Protein AF-A0A7X6Q9N6-F1 (afdb_monomer)

Nearest PDB structures (foldseek):
  6rnz-assembly2_B  TM=9.357E-01  e=4.280E-03  Deinococcus deserti
  3f52-assembly1_A  TM=8.797E-01  e=8.761E-03  Corynebacterium glutamicum
  4i6u-assembly1_A  TM=9.023E-01  e=1.690E-02  Enterobacter sp. RFL1396
  3g5g-assembly5_I  TM=8.978E-01  e=2.021E-02  Enterobacter sp. RFL1396
  3g5g-assembly5_J  TM=8.974E-01  e=2.566E-02  Enterobacter sp. RFL1396

Foldseek 3Di:
DALLCVLVVLCVVVVPDLVVLCVQLVHDSVVSVCRNVVVDDDDPVSVVSSCVVSVDDPVRSVVVVVVPDPPD

Secondary structure (DSSP, 8-state):
--HHHHHHHHHHHTT--HHHHHHHHT--HHHHHHHHTTSSPPPHHHHHHHHGGGT--HHHHHHHHHHTS---

Solvent-accessible surface area (backbone atoms only — not comparable to full-atom values): 4249 Å² total; per-residue (Å²): 122,55,73,25,48,54,54,52,49,51,33,58,76,67,69,50,53,70,72,58,51,26,61,68,40,72,44,54,68,67,60,53,50,33,28,40,71,65,78,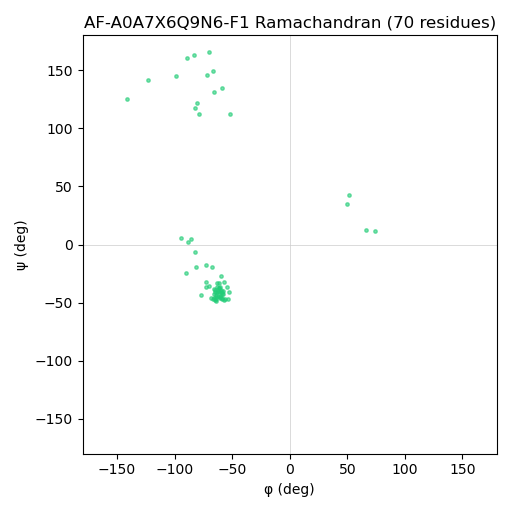38,86,74,51,74,70,53,46,50,38,63,30,50,77,69,76,46,54,73,67,59,53,49,50,58,56,54,74,57,49,75,89,126

pLDDT: mean 91.32, std 9.97, range [52.38, 97.94]

Sequence (72 aa):
MSIGGILWQLLKTQNYPISQYCRDTGLSRSQIYKIFKGEHSPTLETIGKLITPLNMTISELIILLEEQKPVS

Structure (mmCIF, N/CA/C/O backbone):
data_AF-A0A7X6Q9N6-F1
#
_entry.id   AF-A0A7X6Q9N6-F1
#
loop_
_atom_site.group_PDB
_atom_site.id
_atom_site.type_symbol
_atom_site.label_atom_id
_atom_site.label_alt_id
_atom_site.label_comp_id
_atom_site.label_asym_id
_atom_site.label_entity_id
_atom_site.label_seq_id
_atom_site.pdbx_PDB_ins_code
_atom_site.Cartn_x
_atom_site.Cartn_y
_atom_site.Cartn_z
_atom_site.occupancy
_atom_site.B_iso_or_equiv
_atom_site.auth_seq_id
_atom_site.auth_comp_id
_atom_site.auth_asym_id
_atom_site.auth_atom_id
_atom_site.pdbx_PDB_model_num
ATOM 1 N N . MET A 1 1 ? 0.513 14.774 -1.025 1.00 67.56 1 MET A N 1
ATOM 2 C CA . MET A 1 1 ? 0.895 13.399 -0.612 1.00 67.56 1 MET A CA 1
ATOM 3 C C . MET A 1 1 ? 1.013 12.523 -1.861 1.00 67.56 1 MET A C 1
ATOM 5 O O . MET A 1 1 ? 0.327 12.825 -2.826 1.00 67.56 1 MET A O 1
ATOM 9 N N . SER A 1 2 ? 1.884 11.506 -1.907 1.00 85.94 2 SER A N 1
ATOM 10 C CA . SER A 1 2 ? 1.956 10.580 -3.058 1.00 85.94 2 SER A CA 1
ATOM 11 C C . SER A 1 2 ? 0.898 9.474 -2.951 1.00 85.94 2 SER A C 1
ATOM 13 O O . SER A 1 2 ? 0.408 9.198 -1.854 1.00 85.94 2 SER A O 1
ATOM 15 N N . ILE A 1 3 ? 0.604 8.785 -4.062 1.00 88.88 3 ILE A N 1
ATOM 16 C CA . ILE A 1 3 ? -0.284 7.604 -4.078 1.00 88.88 3 ILE A CA 1
ATOM 17 C C . ILE A 1 3 ? 0.168 6.558 -3.050 1.00 88.88 3 ILE A C 1
ATOM 19 O O . ILE A 1 3 ? -0.637 6.006 -2.307 1.00 88.88 3 ILE A O 1
ATOM 23 N N . GLY A 1 4 ? 1.484 6.354 -2.947 1.00 92.06 4 GLY A N 1
ATOM 24 C CA . GLY A 1 4 ? 2.087 5.429 -2.000 1.00 92.06 4 GLY A CA 1
ATOM 25 C C . GLY A 1 4 ? 1.842 5.817 -0.542 1.00 92.06 4 GLY A C 1
ATOM 26 O O . GLY A 1 4 ? 1.599 4.945 0.289 1.00 92.06 4 GLY A O 1
ATOM 27 N N . GLY A 1 5 ? 1.845 7.118 -0.239 1.00 91.56 5 GLY A N 1
ATOM 28 C CA . GLY A 1 5 ? 1.535 7.633 1.093 1.00 91.56 5 GLY A CA 1
ATOM 29 C C . GLY A 1 5 ? 0.083 7.387 1.506 1.00 91.56 5 GLY A C 1
ATOM 30 O O . GLY A 1 5 ? -0.155 6.955 2.632 1.00 91.56 5 GLY A O 1
ATOM 31 N N . ILE A 1 6 ? -0.867 7.594 0.588 1.00 92.25 6 ILE A N 1
ATOM 32 C CA . ILE A 1 6 ? -2.295 7.338 0.836 1.00 92.25 6 ILE A CA 1
ATOM 33 C C . ILE A 1 6 ? -2.536 5.849 1.082 1.00 92.25 6 ILE A C 1
ATOM 35 O O . ILE A 1 6 ? -3.135 5.479 2.090 1.00 92.25 6 ILE A O 1
ATOM 39 N N . LEU A 1 7 ? -2.005 4.980 0.216 1.00 94.19 7 LEU A N 1
ATOM 40 C CA . LEU A 1 7 ? -2.134 3.529 0.376 1.00 94.19 7 LEU A CA 1
ATOM 41 C C . LEU A 1 7 ? -1.557 3.054 1.714 1.00 94.19 7 LEU A C 1
ATOM 43 O O . LEU A 1 7 ? -2.172 2.254 2.415 1.00 94.19 7 LEU A O 1
ATOM 47 N N . TRP A 1 8 ? -0.401 3.587 2.112 1.00 94.00 8 TRP A N 1
A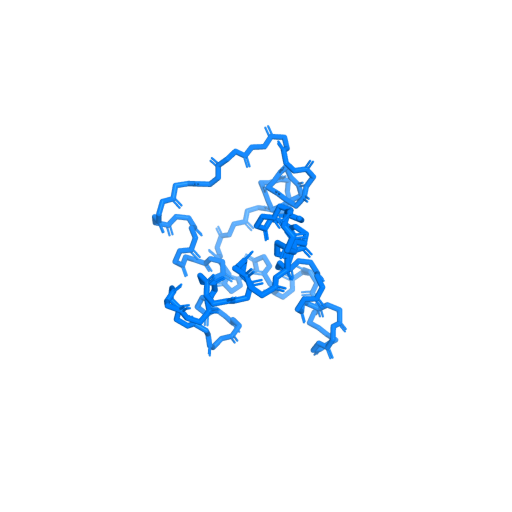TOM 48 C CA . TRP A 1 8 ? 0.198 3.267 3.403 1.00 94.00 8 TRP A CA 1
ATOM 49 C C . TRP A 1 8 ? -0.671 3.699 4.590 1.00 94.00 8 TRP A C 1
ATOM 51 O O . TRP A 1 8 ? -0.794 2.953 5.564 1.00 94.00 8 TRP A O 1
ATOM 61 N N . GLN A 1 9 ? -1.288 4.881 4.521 1.00 92.44 9 GLN A N 1
ATOM 62 C CA . GLN A 1 9 ? -2.225 5.330 5.550 1.00 92.44 9 GLN A CA 1
ATOM 63 C C . GLN A 1 9 ? -3.462 4.435 5.624 1.00 92.44 9 GLN A C 1
ATOM 65 O O . GLN A 1 9 ? -3.841 4.044 6.724 1.00 92.44 9 GLN A O 1
ATOM 70 N N . LEU A 1 10 ? -4.037 4.045 4.484 1.00 93.62 10 LEU A N 1
ATOM 71 C CA . LEU A 1 10 ? -5.188 3.138 4.439 1.00 93.62 10 LEU A CA 1
ATOM 72 C C . LEU A 1 10 ? -4.878 1.795 5.108 1.00 93.62 10 LEU A C 1
ATOM 74 O O . LEU A 1 10 ? -5.650 1.344 5.954 1.00 93.62 10 LEU A O 1
ATOM 78 N N . LEU A 1 11 ? -3.716 1.200 4.812 1.00 95.44 11 LEU A N 1
ATOM 79 C CA . LEU A 1 11 ? -3.291 -0.044 5.461 1.00 95.44 11 LEU A CA 1
ATOM 80 C C . LEU A 1 11 ? -3.200 0.105 6.982 1.00 95.44 11 LEU A C 1
ATOM 82 O O . LEU A 1 11 ? -3.640 -0.780 7.713 1.00 95.44 11 LEU A O 1
ATOM 86 N N . LYS A 1 12 ? -2.653 1.224 7.471 1.00 94.81 12 LYS A N 1
ATOM 87 C CA . LYS A 1 12 ? -2.570 1.487 8.912 1.00 94.81 12 LYS A CA 1
ATOM 88 C C . LYS A 1 12 ? -3.946 1.644 9.548 1.00 94.81 12 LYS A C 1
ATOM 90 O O . LYS A 1 12 ? -4.199 1.022 10.572 1.00 94.81 12 LYS A O 1
ATOM 95 N N . THR A 1 13 ? -4.826 2.439 8.945 1.00 93.88 13 THR A N 1
ATOM 96 C CA . THR A 1 13 ? -6.169 2.704 9.481 1.00 93.88 13 THR A CA 1
ATOM 97 C C . THR A 1 13 ? -7.019 1.435 9.545 1.00 93.88 13 THR A C 1
ATOM 99 O O . THR A 1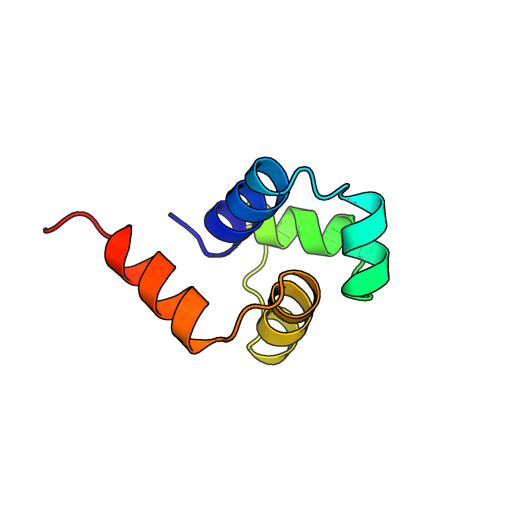 13 ? -7.801 1.268 10.475 1.00 93.88 13 THR A O 1
ATOM 102 N N . GLN A 1 14 ? -6.832 0.508 8.603 1.00 93.81 14 GLN A N 1
ATOM 103 C CA . GLN A 1 14 ? -7.542 -0.773 8.570 1.00 93.81 14 GLN A CA 1
ATOM 104 C C . GLN A 1 14 ? -6.837 -1.892 9.362 1.00 93.81 14 GLN A C 1
ATOM 106 O O . GLN A 1 14 ? -7.305 -3.028 9.350 1.00 93.81 14 GLN A O 1
ATOM 111 N N . ASN A 1 15 ? -5.708 -1.612 10.031 1.00 95.19 15 ASN A N 1
ATOM 112 C CA . ASN A 1 15 ? -4.833 -2.629 10.636 1.00 95.19 15 ASN A CA 1
ATOM 113 C C . ASN A 1 15 ? -4.472 -3.773 9.666 1.00 95.19 15 ASN A C 1
ATOM 115 O O . ASN A 1 15 ? -4.325 -4.926 10.071 1.00 95.19 15 ASN A O 1
ATO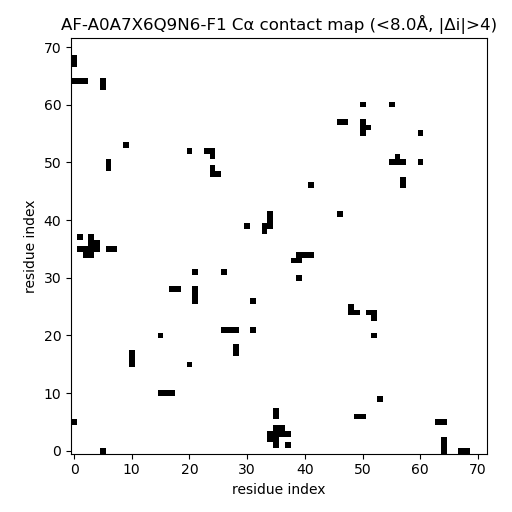M 119 N N . TYR A 1 16 ? -4.317 -3.455 8.380 1.00 96.81 16 TYR A N 1
ATOM 120 C CA . TYR A 1 16 ? -4.082 -4.423 7.317 1.00 96.81 16 TYR A CA 1
ATOM 121 C C . TYR A 1 16 ? -2.604 -4.859 7.316 1.00 96.81 16 TYR A C 1
ATOM 123 O O . TYR A 1 16 ? -1.718 -4.062 6.982 1.00 96.81 16 TYR A O 1
ATOM 131 N N . PRO A 1 17 ? -2.278 -6.125 7.648 1.00 96.69 17 PRO A N 1
ATOM 132 C CA . PRO A 1 17 ? -0.891 -6.571 7.711 1.00 96.69 17 PRO A CA 1
ATOM 133 C C . PRO A 1 17 ? -0.224 -6.554 6.332 1.00 96.69 17 PRO A C 1
ATOM 135 O O . PRO A 1 17 ? -0.727 -7.147 5.379 1.00 96.69 17 PRO A O 1
ATOM 138 N N . ILE A 1 18 ? 0.976 -5.971 6.232 1.00 95.94 18 ILE A N 1
ATOM 139 C CA . ILE A 1 18 ? 1.704 -5.863 4.955 1.00 95.94 18 ILE A CA 1
ATOM 140 C C . ILE A 1 18 ? 1.959 -7.227 4.294 1.00 95.94 18 ILE A C 1
ATOM 142 O O . ILE A 1 18 ? 1.993 -7.330 3.074 1.00 95.94 18 ILE A O 1
ATOM 146 N N . SER A 1 19 ? 2.148 -8.289 5.084 1.00 96.88 19 SER A N 1
ATOM 147 C CA . SER A 1 19 ? 2.302 -9.662 4.583 1.00 96.88 19 SER A CA 1
ATOM 148 C C . SER A 1 19 ? 1.039 -10.182 3.902 1.00 96.88 19 SER A C 1
ATOM 150 O O . SER A 1 19 ? 1.152 -10.838 2.872 1.00 96.88 19 SER A O 1
ATOM 152 N N . GLN A 1 20 ? -0.135 -9.885 4.464 1.00 97.88 20 GLN A N 1
ATOM 153 C CA . GLN A 1 20 ? -1.426 -10.222 3.871 1.00 97.88 20 GLN A CA 1
ATOM 154 C C . GLN A 1 20 ? -1.643 -9.391 2.606 1.00 97.88 20 GLN A C 1
ATOM 156 O O . GLN A 1 20 ? -1.882 -9.952 1.548 1.00 97.88 20 GLN A O 1
ATOM 161 N N . TYR A 1 21 ? -1.373 -8.087 2.667 1.00 97.62 21 TYR A N 1
ATOM 162 C CA . TYR A 1 21 ? -1.509 -7.201 1.514 1.00 97.62 21 TYR A CA 1
ATOM 163 C C . TYR A 1 21 ? -0.623 -7.614 0.324 1.00 97.62 21 TYR A C 1
ATOM 165 O O . TYR A 1 21 ? -1.062 -7.597 -0.821 1.00 97.62 21 TYR A O 1
ATOM 173 N N . CYS A 1 22 ? 0.613 -8.069 0.569 1.00 97.69 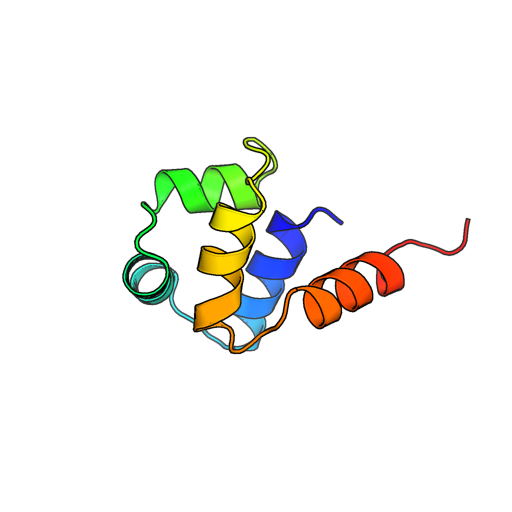22 CYS A N 1
ATOM 174 C CA . CYS A 1 22 ? 1.460 -8.631 -0.493 1.00 97.69 22 CYS A CA 1
ATOM 175 C C . CYS A 1 22 ? 0.811 -9.852 -1.168 1.00 97.69 22 CYS A C 1
ATOM 177 O O . CYS A 1 22 ? 0.890 -9.990 -2.385 1.00 97.69 22 CYS A O 1
ATOM 179 N N . ARG A 1 23 ? 0.171 -10.739 -0.390 1.00 97.94 23 ARG A N 1
ATOM 180 C CA . ARG A 1 23 ? -0.525 -11.915 -0.935 1.00 97.94 23 ARG A CA 1
ATOM 181 C C . ARG A 1 23 ? -1.721 -11.503 -1.783 1.00 97.94 23 ARG A C 1
ATOM 183 O O . ARG A 1 23 ? -1.852 -11.991 -2.897 1.00 97.94 23 ARG A O 1
ATOM 190 N N . ASP A 1 24 ? -2.528 -10.574 -1.283 1.00 97.81 24 ASP A N 1
ATOM 191 C CA . ASP A 1 24 ? -3.780 -10.182 -1.938 1.00 97.81 24 ASP A CA 1
ATOM 192 C C . ASP A 1 24 ? -3.549 -9.354 -3.206 1.00 97.81 24 ASP A C 1
ATOM 194 O O . ASP A 1 24 ? -4.300 -9.458 -4.169 1.00 97.81 24 ASP A O 1
ATOM 198 N N . THR A 1 25 ? -2.476 -8.561 -3.238 1.00 97.25 25 THR A N 1
ATOM 199 C CA . THR A 1 25 ? -2.073 -7.792 -4.429 1.00 97.25 25 THR A CA 1
ATOM 200 C C . THR A 1 25 ? -1.299 -8.633 -5.452 1.00 97.25 25 THR A C 1
ATOM 202 O O . THR A 1 25 ? -1.147 -8.217 -6.603 1.00 97.25 25 THR A O 1
ATOM 205 N N . GLY A 1 26 ? -0.738 -9.776 -5.037 1.00 97.56 26 GLY A N 1
ATOM 206 C CA . GLY A 1 26 ? 0.221 -10.553 -5.827 1.00 97.56 26 GLY A CA 1
ATOM 207 C C . GLY A 1 26 ? 1.563 -9.842 -6.059 1.00 97.56 26 GLY A C 1
ATOM 208 O O . GLY A 1 26 ? 2.347 -10.272 -6.906 1.00 97.56 26 GLY A O 1
ATOM 209 N N . LEU A 1 27 ? 1.841 -8.748 -5.341 1.00 96.94 27 LEU A N 1
ATOM 210 C CA . LEU A 1 27 ? 3.069 -7.967 -5.478 1.00 96.94 27 LEU A CA 1
ATOM 211 C C . LEU A 1 27 ? 4.083 -8.334 -4.394 1.00 96.94 27 LEU A C 1
ATOM 213 O O . LEU A 1 27 ? 3.751 -8.576 -3.231 1.00 96.94 27 LEU A O 1
ATOM 217 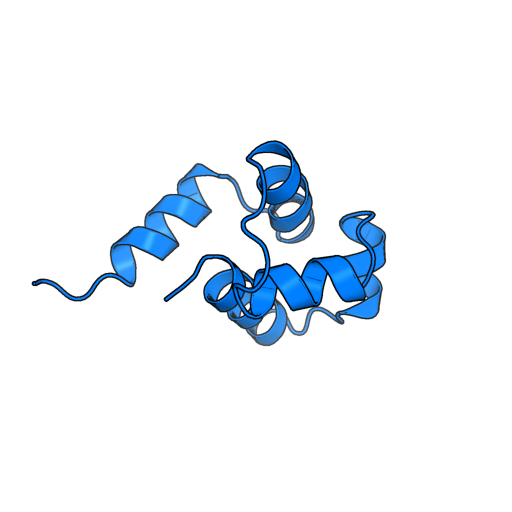N N . SER A 1 28 ? 5.366 -8.311 -4.757 1.00 97.38 28 SER A N 1
ATOM 218 C CA . SER A 1 28 ? 6.426 -8.495 -3.769 1.00 97.38 28 SER A CA 1
ATOM 219 C C . SER A 1 28 ? 6.475 -7.322 -2.788 1.00 97.38 28 SER A C 1
ATOM 221 O O . SER A 1 28 ? 6.256 -6.160 -3.141 1.00 97.38 28 SER A O 1
ATOM 223 N N . ARG A 1 29 ? 6.889 -7.610 -1.551 1.00 96.50 29 ARG A N 1
ATOM 224 C CA . ARG A 1 29 ? 7.100 -6.586 -0.520 1.00 96.50 29 ARG A CA 1
ATOM 225 C C . ARG A 1 29 ? 8.049 -5.472 -0.985 1.00 96.50 29 ARG A C 1
ATOM 227 O O . ARG A 1 29 ? 7.824 -4.311 -0.661 1.00 96.50 29 ARG A O 1
ATOM 234 N N . SER A 1 30 ? 9.083 -5.808 -1.764 1.00 96.56 30 SER A N 1
ATOM 235 C CA . SER A 1 30 ? 10.020 -4.820 -2.320 1.00 96.56 30 SER A CA 1
ATOM 236 C C . SER A 1 30 ? 9.328 -3.853 -3.285 1.00 96.56 30 SER A C 1
ATOM 238 O O . SER A 1 30 ? 9.494 -2.643 -3.149 1.00 96.56 30 SER A O 1
ATOM 240 N N . GLN A 1 31 ? 8.509 -4.362 -4.214 1.00 95.62 31 GLN A N 1
ATOM 241 C CA . GLN A 1 31 ? 7.750 -3.521 -5.148 1.00 95.62 31 GLN A CA 1
ATOM 242 C C . GLN A 1 31 ? 6.788 -2.589 -4.408 1.00 95.62 31 GLN A C 1
ATOM 244 O O . GLN A 1 31 ? 6.761 -1.395 -4.696 1.00 95.62 31 GLN A O 1
ATOM 249 N N . ILE A 1 32 ? 6.056 -3.111 -3.419 1.00 96.00 32 ILE A N 1
ATOM 250 C CA . ILE A 1 32 ? 5.118 -2.313 -2.622 1.00 96.00 32 ILE A CA 1
ATOM 251 C C . ILE A 1 32 ? 5.849 -1.187 -1.879 1.00 96.00 32 ILE A C 1
ATOM 253 O O . ILE A 1 32 ? 5.427 -0.036 -1.953 1.00 96.00 32 ILE A O 1
ATOM 257 N N . TYR A 1 33 ? 6.983 -1.468 -1.224 1.00 95.00 33 TYR A N 1
ATOM 258 C CA . TYR A 1 33 ? 7.736 -0.420 -0.526 1.00 95.00 33 TYR A CA 1
ATOM 259 C C . TYR A 1 33 ? 8.324 0.634 -1.463 1.00 95.00 33 TYR A C 1
ATOM 261 O O . TYR A 1 33 ? 8.303 1.812 -1.110 1.00 95.00 33 TYR A O 1
ATOM 269 N N . LYS A 1 34 ? 8.811 0.245 -2.648 1.00 95.06 34 LYS A N 1
ATOM 270 C CA . LYS A 1 34 ? 9.274 1.210 -3.657 1.00 95.06 34 LYS A CA 1
ATOM 271 C C . LYS A 1 34 ? 8.149 2.164 -4.065 1.00 95.06 34 LYS A C 1
ATOM 273 O O . LYS A 1 34 ? 8.372 3.366 -4.162 1.00 95.06 34 LYS A O 1
ATOM 278 N N . ILE A 1 35 ? 6.929 1.649 -4.226 1.00 94.88 35 ILE A N 1
ATOM 279 C CA . ILE A 1 35 ? 5.744 2.467 -4.523 1.00 94.88 35 ILE A CA 1
ATOM 280 C C . ILE A 1 35 ? 5.395 3.371 -3.334 1.00 94.88 35 ILE A C 1
ATOM 282 O O . ILE A 1 35 ? 5.204 4.573 -3.510 1.00 94.88 35 ILE A O 1
ATOM 286 N N . PHE A 1 36 ? 5.373 2.834 -2.111 1.00 93.75 36 PHE A N 1
ATOM 287 C CA . PHE A 1 36 ? 5.050 3.600 -0.899 1.00 93.75 36 PHE A CA 1
ATOM 288 C C . PHE A 1 36 ? 6.015 4.757 -0.642 1.00 93.75 36 PHE A C 1
ATOM 290 O O . PHE A 1 36 ? 5.589 5.828 -0.217 1.00 93.75 36 PHE A O 1
ATOM 297 N N . LYS A 1 37 ? 7.300 4.567 -0.950 1.00 91.62 37 LYS A N 1
ATOM 298 C CA . LYS A 1 37 ? 8.336 5.598 -0.823 1.00 91.62 37 LYS A CA 1
ATOM 299 C C . LYS A 1 37 ? 8.403 6.566 -2.009 1.00 91.62 37 LYS A C 1
ATOM 301 O O . LYS A 1 37 ? 9.152 7.532 -1.945 1.00 91.62 37 LYS A O 1
ATOM 306 N N . GLY A 1 38 ? 7.644 6.324 -3.080 1.00 88.81 38 GLY A N 1
ATOM 307 C CA . GLY A 1 38 ? 7.717 7.115 -4.312 1.00 88.81 38 GLY A CA 1
ATOM 308 C C . GLY A 1 38 ? 8.960 6.839 -5.168 1.00 88.81 38 GLY A C 1
ATOM 309 O O . GLY A 1 38 ? 9.210 7.563 -6.122 1.00 88.81 38 GLY A O 1
ATOM 310 N N . GLU A 1 39 ? 9.718 5.782 -4.864 1.00 90.75 39 GLU A N 1
ATOM 311 C CA . GLU A 1 39 ? 10.873 5.327 -5.654 1.00 90.75 39 GLU A CA 1
ATOM 312 C C . GLU A 1 39 ? 10.443 4.670 -6.977 1.00 90.75 39 GLU A C 1
ATOM 314 O O . GLU A 1 39 ? 11.251 4.495 -7.887 1.00 90.75 39 GLU A O 1
ATOM 319 N N . HIS A 1 40 ? 9.171 4.275 -7.087 1.00 89.44 40 HIS A N 1
ATOM 320 C CA . HIS A 1 40 ? 8.603 3.683 -8.291 1.00 89.44 40 HIS A CA 1
ATOM 321 C C . HIS A 1 40 ? 7.174 4.180 -8.525 1.00 89.44 40 HIS A C 1
ATOM 323 O O . HIS A 1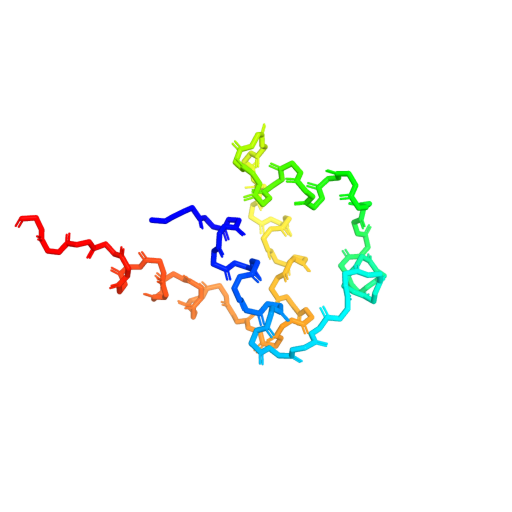 40 ? 6.313 4.037 -7.656 1.00 89.44 40 HIS A O 1
ATOM 329 N N . SER A 1 41 ? 6.916 4.733 -9.713 1.00 88.25 41 SER A N 1
ATOM 330 C CA . SER A 1 41 ? 5.571 5.151 -10.122 1.00 88.25 41 SER A CA 1
ATOM 331 C C . SER A 1 41 ? 4.786 3.941 -10.646 1.00 88.25 41 SER A C 1
ATOM 333 O O . SER A 1 41 ? 5.211 3.335 -11.631 1.00 88.25 41 SER A O 1
ATOM 335 N N . PRO A 1 42 ? 3.672 3.541 -10.006 1.00 93.38 42 PRO A N 1
ATOM 336 C CA . PRO A 1 42 ? 2.898 2.385 -10.445 1.00 93.38 42 PRO A CA 1
ATOM 337 C C . PRO A 1 42 ? 2.143 2.673 -11.750 1.00 93.38 42 PRO A C 1
ATOM 339 O O . PRO A 1 42 ? 1.660 3.781 -11.974 1.00 93.38 42 PRO A O 1
ATOM 342 N N . THR A 1 43 ? 1.996 1.650 -12.596 1.00 95.06 43 THR A N 1
ATOM 343 C CA . THR A 1 43 ? 1.080 1.691 -13.749 1.00 95.06 43 THR A CA 1
ATOM 344 C C . THR A 1 43 ? -0.381 1.663 -13.291 1.00 95.06 43 THR A C 1
ATOM 346 O O . THR A 1 43 ? -0.666 1.273 -12.158 1.00 95.06 43 THR A O 1
ATOM 349 N N . LEU A 1 44 ? -1.326 1.984 -14.182 1.00 93.81 44 LEU A N 1
ATOM 350 C CA . LEU A 1 44 ? -2.761 1.884 -13.883 1.00 93.81 44 LEU A CA 1
ATOM 351 C C . LEU A 1 44 ? -3.181 0.460 -13.479 1.00 93.81 44 LEU A C 1
ATOM 353 O O . LEU A 1 44 ? -3.933 0.281 -12.526 1.00 93.81 44 LEU A O 1
ATOM 357 N N . GLU A 1 45 ? -2.631 -0.559 -14.145 1.00 95.75 45 GLU A N 1
ATOM 358 C CA . GLU A 1 45 ? -2.831 -1.964 -13.768 1.00 95.75 45 GLU A CA 1
ATOM 359 C C . GLU A 1 45 ? -2.3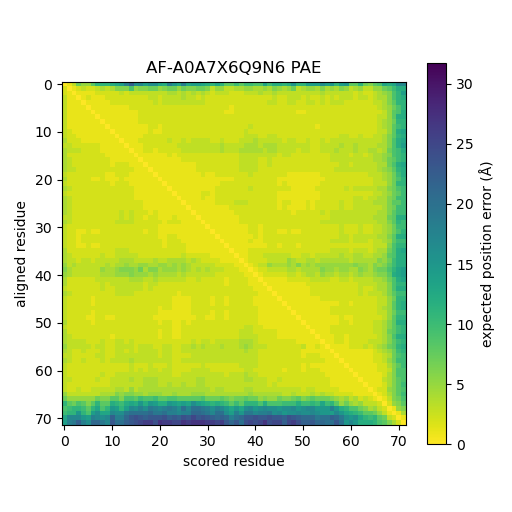13 -2.244 -12.349 1.00 95.75 45 GLU A C 1
ATOM 361 O O . GLU A 1 45 ? -2.984 -2.886 -11.542 1.00 95.75 45 GLU A O 1
ATOM 366 N N . THR A 1 46 ? -1.126 -1.724 -12.019 1.00 96.12 46 THR A N 1
ATOM 367 C CA . THR A 1 46 ? -0.537 -1.881 -10.683 1.00 96.12 46 THR A CA 1
ATOM 368 C C . THR A 1 46 ? -1.384 -1.176 -9.626 1.00 96.12 46 THR A C 1
ATOM 370 O O . THR A 1 46 ? -1.590 -1.728 -8.551 1.00 96.12 46 THR A O 1
ATOM 373 N N . ILE A 1 47 ? -1.923 0.008 -9.933 1.00 96.00 47 ILE A N 1
ATOM 374 C CA . ILE A 1 47 ? -2.874 0.713 -9.065 1.00 96.00 47 ILE A CA 1
ATOM 375 C C . ILE A 1 47 ? -4.110 -0.156 -8.827 1.00 96.00 47 ILE A C 1
ATOM 377 O O . ILE A 1 47 ? -4.483 -0.344 -7.674 1.00 96.00 47 ILE A O 1
ATOM 381 N N . GLY A 1 48 ? -4.681 -0.757 -9.876 1.00 96.50 48 GLY A N 1
ATOM 382 C CA . GLY A 1 48 ? -5.803 -1.692 -9.755 1.00 96.50 48 GLY A CA 1
ATOM 383 C C . GLY A 1 48 ? -5.515 -2.838 -8.780 1.00 96.50 48 GLY A C 1
ATOM 384 O O . GLY A 1 48 ? -6.309 -3.098 -7.874 1.00 96.50 48 GLY A O 1
ATOM 385 N N . LYS A 1 49 ? -4.335 -3.465 -8.891 1.00 96.94 49 LYS A N 1
ATOM 386 C CA . LYS A 1 49 ? -3.896 -4.517 -7.954 1.00 96.94 49 LYS A CA 1
ATOM 387 C C . LYS A 1 49 ? -3.772 -4.011 -6.519 1.00 96.94 49 LYS A C 1
ATOM 389 O O . LYS A 1 49 ? -4.105 -4.745 -5.600 1.00 96.94 49 LYS A O 1
ATOM 394 N N . LEU A 1 50 ? -3.306 -2.778 -6.320 1.00 96.62 50 LEU A N 1
ATOM 395 C CA . LEU A 1 50 ? -3.106 -2.181 -4.996 1.00 96.62 50 LEU A CA 1
ATOM 396 C C . LEU A 1 50 ? -4.423 -1.805 -4.300 1.00 96.62 50 LEU A C 1
ATOM 398 O O . LEU A 1 50 ? -4.516 -1.936 -3.081 1.00 96.62 50 LEU A O 1
ATOM 402 N N . ILE A 1 51 ? -5.428 -1.337 -5.039 1.00 96.56 51 ILE A N 1
ATOM 403 C CA . ILE A 1 51 ? -6.694 -0.866 -4.449 1.00 96.56 51 ILE A CA 1
ATOM 404 C C . ILE A 1 51 ? -7.751 -1.962 -4.300 1.00 96.56 51 ILE A C 1
ATOM 406 O O . ILE A 1 51 ? -8.596 -1.861 -3.416 1.00 96.56 51 ILE A O 1
ATOM 410 N N . THR A 1 52 ? -7.682 -3.030 -5.106 1.00 96.19 52 THR A N 1
ATOM 411 C CA . THR A 1 52 ? -8.671 -4.123 -5.060 1.00 96.19 52 THR A CA 1
ATOM 412 C C . THR A 1 52 ? -8.785 -4.756 -3.662 1.00 96.19 52 THR A C 1
ATOM 414 O O . THR A 1 52 ? -9.903 -4.855 -3.160 1.00 96.19 52 THR A O 1
ATOM 417 N N . PRO A 1 53 ? -7.684 -5.106 -2.958 1.00 96.44 53 PRO A N 1
ATOM 418 C CA . PRO A 1 5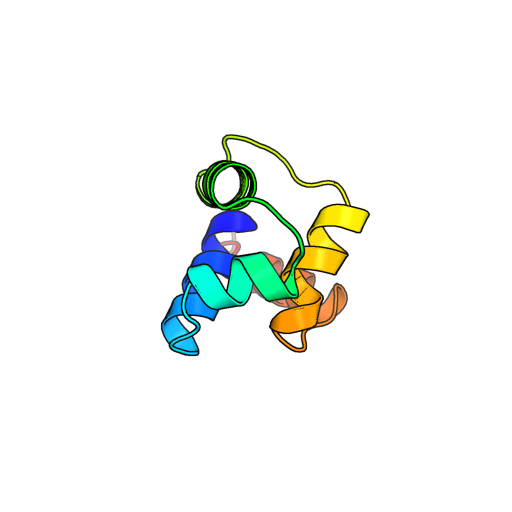3 ? -7.772 -5.655 -1.599 1.00 96.44 53 PRO A CA 1
ATOM 419 C C . PRO A 1 53 ? -8.283 -4.659 -0.554 1.00 96.44 53 PRO A C 1
ATOM 421 O O . PRO A 1 53 ? -8.743 -5.062 0.507 1.00 96.44 53 PRO A O 1
ATOM 424 N N . LEU A 1 54 ? -8.210 -3.358 -0.849 1.00 94.62 54 LEU A N 1
ATOM 425 C CA . LEU A 1 54 ? -8.722 -2.293 0.016 1.00 94.62 54 LEU A CA 1
ATOM 426 C C . LEU A 1 54 ? -10.215 -2.025 -0.215 1.00 94.62 54 LEU A C 1
ATOM 428 O O . LEU A 1 54 ? -10.749 -1.085 0.370 1.00 94.62 54 LEU A O 1
ATOM 432 N N . ASN A 1 55 ? -10.868 -2.829 -1.068 1.00 94.12 55 ASN A N 1
ATOM 433 C CA . ASN A 1 55 ? -12.251 -2.657 -1.503 1.00 94.12 55 ASN A CA 1
ATOM 434 C C . ASN A 1 55 ? -12.525 -1.234 -2.018 1.00 94.12 55 ASN A C 1
ATOM 436 O O . ASN A 1 55 ? -13.525 -0.615 -1.667 1.00 94.12 55 ASN A O 1
ATOM 440 N N . MET A 1 56 ? -11.584 -0.709 -2.807 1.00 93.88 56 MET A N 1
ATOM 441 C CA . MET A 1 56 ? -11.589 0.666 -3.288 1.00 93.88 56 MET A CA 1
ATOM 442 C C . MET A 1 56 ? -11.537 0.706 -4.814 1.00 93.88 56 MET A C 1
ATOM 444 O O . MET A 1 56 ? -10.829 -0.065 -5.465 1.00 93.88 56 MET A O 1
ATOM 448 N N . THR A 1 57 ? -12.274 1.646 -5.385 1.00 94.94 57 THR A N 1
ATOM 449 C CA . THR A 1 57 ? -12.288 1.971 -6.809 1.00 94.94 57 THR A CA 1
ATOM 450 C C . THR A 1 57 ? -11.235 3.026 -7.154 1.00 94.94 57 THR A C 1
ATOM 452 O O . THR A 1 57 ? -10.759 3.782 -6.306 1.00 94.94 57 THR A O 1
ATOM 455 N N . ILE A 1 58 ? -10.870 3.120 -8.436 1.00 93.56 58 ILE A N 1
ATOM 456 C CA . ILE A 1 58 ? -9.925 4.149 -8.904 1.00 93.56 58 ILE A CA 1
ATOM 457 C C . ILE A 1 58 ? -10.482 5.557 -8.649 1.00 93.56 58 ILE A C 1
ATOM 459 O O . ILE A 1 58 ? -9.728 6.453 -8.282 1.00 93.56 58 ILE A O 1
ATOM 463 N N . SER A 1 59 ? -11.792 5.749 -8.808 1.00 94.50 59 SER A N 1
ATOM 464 C CA . SER A 1 59 ? -12.450 7.034 -8.566 1.00 94.50 59 SER A CA 1
ATOM 465 C C . SER A 1 59 ? -12.327 7.480 -7.108 1.00 94.50 59 SER A C 1
ATOM 467 O O . SER A 1 59 ? -11.967 8.626 -6.864 1.00 94.50 59 SER A O 1
ATOM 469 N N . GLU A 1 60 ? -12.541 6.582 -6.143 1.00 94.25 60 GLU A N 1
ATOM 470 C CA . GLU A 1 60 ? -12.351 6.886 -4.714 1.00 94.25 60 GLU A CA 1
ATOM 471 C C . GLU A 1 60 ? -10.895 7.251 -4.397 1.00 94.25 60 GLU A C 1
ATOM 473 O O . GLU A 1 60 ? -10.640 8.202 -3.661 1.00 94.25 60 GLU A O 1
ATOM 478 N N . LEU A 1 61 ? -9.927 6.556 -5.007 1.00 92.75 61 LEU A N 1
ATOM 479 C CA . LEU A 1 61 ? -8.513 6.908 -4.866 1.00 92.75 61 LEU A CA 1
ATOM 480 C C . LEU A 1 61 ? -8.211 8.318 -5.408 1.00 92.75 61 LEU A C 1
ATOM 482 O O . LEU A 1 61 ? -7.428 9.045 -4.799 1.00 92.75 61 LEU A O 1
ATOM 486 N N . ILE A 1 62 ? -8.804 8.704 -6.543 1.00 91.75 62 ILE A N 1
ATOM 487 C CA . ILE A 1 62 ? -8.630 10.042 -7.131 1.00 91.75 62 ILE A CA 1
ATOM 488 C C . ILE A 1 62 ? -9.197 11.118 -6.205 1.00 91.75 62 ILE A C 1
ATOM 490 O O . ILE A 1 62 ? -8.505 12.097 -5.941 1.00 91.75 62 ILE A O 1
ATOM 494 N N . ILE A 1 63 ? -10.391 10.905 -5.648 1.00 92.19 63 ILE A N 1
ATOM 495 C CA . ILE A 1 63 ? -11.001 11.837 -4.689 1.00 92.19 63 ILE A CA 1
ATOM 496 C C . ILE A 1 63 ? -10.068 12.044 -3.487 1.00 92.19 63 ILE A C 1
ATOM 498 O O . ILE A 1 63 ? -9.732 13.179 -3.160 1.00 92.19 63 ILE A O 1
ATOM 502 N N . LEU A 1 64 ? -9.538 10.963 -2.899 1.00 90.44 64 LEU A N 1
ATOM 503 C CA . LEU A 1 64 ? -8.586 11.053 -1.782 1.00 90.44 64 LEU A CA 1
ATOM 504 C C . LEU A 1 64 ? -7.288 11.793 -2.148 1.00 90.44 64 LEU A C 1
ATOM 506 O O . LEU A 1 64 ? -6.684 12.452 -1.303 1.00 90.44 64 LEU A O 1
ATOM 510 N N . LEU A 1 65 ? -6.820 11.678 -3.393 1.00 89.06 65 LEU A N 1
ATOM 511 C CA . LEU A 1 65 ? -5.649 12.418 -3.874 1.00 89.06 65 LEU A CA 1
ATOM 512 C C . LEU A 1 65 ? -5.932 13.917 -4.018 1.00 89.06 65 LEU A C 1
ATOM 514 O O . LEU A 1 65 ? -5.031 14.728 -3.790 1.00 89.06 65 LEU A O 1
ATOM 518 N N . GLU A 1 66 ? -7.147 14.277 -4.424 1.00 88.25 66 GLU A N 1
ATOM 519 C CA . GLU A 1 66 ? -7.583 15.657 -4.631 1.00 88.25 66 GLU A CA 1
ATOM 520 C C . GLU A 1 66 ? -7.885 16.371 -3.314 1.00 88.25 66 GLU A C 1
ATOM 522 O O . GLU A 1 66 ? -7.404 17.485 -3.121 1.00 88.25 66 GLU A O 1
ATOM 527 N N . GLU A 1 67 ? -8.573 15.716 -2.374 1.00 84.12 67 GLU A N 1
ATOM 528 C CA . GLU A 1 67 ? -8.864 16.256 -1.034 1.00 84.12 67 GLU A CA 1
ATOM 529 C C . GLU A 1 67 ? -7.594 16.594 -0.243 1.00 84.12 67 GLU A C 1
ATOM 531 O O . GLU A 1 67 ? -7.585 17.484 0.604 1.00 84.12 67 GLU A O 1
ATOM 536 N N . GLN A 1 68 ? -6.496 15.898 -0.540 1.00 71.06 68 GLN A N 1
ATOM 537 C CA . GLN A 1 68 ? -5.207 16.076 0.122 1.00 71.06 68 GLN A CA 1
ATOM 538 C C . GLN A 1 68 ? -4.273 17.050 -0.617 1.00 71.06 68 GLN A C 1
ATOM 540 O O . GLN A 1 68 ? -3.106 17.202 -0.226 1.00 71.06 68 GLN A O 1
ATOM 545 N N . LYS A 1 69 ? -4.739 17.705 -1.692 1.00 60.97 69 LYS A N 1
ATOM 546 C CA . LYS A 1 69 ? -4.048 18.871 -2.254 1.00 60.97 69 LYS A CA 1
ATOM 547 C C . LYS A 1 69 ? -4.410 20.092 -1.404 1.00 60.97 69 LYS A C 1
ATOM 549 O O . LYS A 1 69 ? -5.590 20.417 -1.305 1.00 60.97 69 LYS A O 1
ATOM 554 N N . PRO A 1 70 ? -3.434 20.797 -0.805 1.00 52.38 70 PRO A N 1
ATOM 555 C CA . PRO A 1 70 ? -3.736 22.075 -0.180 1.00 52.38 70 PRO A CA 1
ATOM 556 C C . PRO A 1 70 ? -4.326 23.009 -1.242 1.00 52.38 70 PRO A C 1
ATOM 558 O O . PRO A 1 70 ? -3.802 23.081 -2.358 1.00 52.38 70 PRO A O 1
ATOM 561 N N . VAL A 1 71 ? -5.417 23.699 -0.888 1.00 55.41 71 VAL A N 1
ATOM 562 C CA . VAL A 1 71 ? -5.923 24.843 -1.654 1.00 55.41 71 VAL A CA 1
ATOM 563 C C . VAL A 1 71 ? -4.735 25.786 -1.830 1.00 55.41 71 VAL A C 1
ATOM 565 O O . VAL A 1 71 ? -4.170 26.250 -0.839 1.00 55.41 71 VAL A O 1
ATOM 568 N N . SER A 1 72 ? -4.275 25.916 -3.075 1.00 54.91 72 SER A N 1
ATOM 569 C CA . SER A 1 72 ? -3.149 26.782 -3.437 1.00 54.91 72 SER A CA 1
ATOM 570 C C . SER A 1 72 ? -3.545 28.246 -3.347 1.00 54.91 72 SER A C 1
ATOM 572 O O . SER A 1 72 ? -4.725 28.543 -3.640 1.00 54.91 72 SER A O 1
#

Radius of gyration: 11.76 Å; Cα contacts (8 Å, |Δi|>4): 56; chains: 1; bounding box: 23×39×24 Å

Mean predicted aligned error: 3.64 Å